Protein AF-A0A1A8DVE1-F1 (afdb_monomer_lite)

Secondary structure (DSSP, 8-state):
-HHHHHHHHHHHHHHHHHH-PPTTTHHHHHHHHHHHHHHHHHHTTT-HHHHHHHHHHHHHHHT-TT-HHHHHHHHHTSS-HHHHHH--HHHHH-GGGGHHHHTT-

Organism: Nothobranchius kadleci (NCBI:txid1051664)

Foldseek 3Di:
DVVVVVVLVVLLVLQLVLLVDDPPCNVVSSVLSNLLLVLLCVVQVVPPPSSVVLSVLLSCLSNDPLQVVVSVCSSVVVDHSNVSSVDDSVRRNDPPVSVVVVVPD

Sequence (105 aa):
SALSDSVRTKCVHLLLAALHPEPPDQIKAEQLAEDIEKHIHDLHKTSRLKYKTCVRSKVANLRNPKSPHLCQGLLSGSLLPQDFAKMSVEDMASPELRQLREEFS

Radius of gyration: 13.6 Å; chains: 1; bounding box: 44×26×33 Å

Structure (mmCIF, N/CA/C/O backbone):
data_AF-A0A1A8DVE1-F1
#
_entry.id   AF-A0A1A8DVE1-F1
#
loop_
_atom_site.group_PDB
_atom_site.id
_atom_site.type_symbol
_atom_site.label_atom_id
_atom_site.label_alt_id
_atom_site.label_comp_id
_atom_site.label_asym_id
_atom_site.label_entity_id
_atom_site.label_seq_id
_atom_site.pdbx_PDB_ins_code
_atom_site.Cartn_x
_atom_site.Cartn_y
_atom_site.Cartn_z
_atom_site.occupancy
_atom_site.B_iso_or_equiv
_atom_site.auth_seq_id
_atom_site.auth_comp_id
_atom_site.auth_asym_id
_atom_site.auth_atom_id
_atom_site.pdbx_PDB_model_num
ATOM 1 N N . SER A 1 1 ? 19.737 -9.975 -2.449 1.00 51.00 1 SER A N 1
ATOM 2 C CA . SER A 1 1 ? 20.965 -9.224 -2.104 1.00 51.00 1 SER A CA 1
ATOM 3 C C . SER A 1 1 ? 20.643 -8.244 -0.997 1.00 51.00 1 SER A C 1
ATOM 5 O O . SER A 1 1 ? 19.630 -7.579 -1.111 1.00 51.00 1 SER A O 1
ATOM 7 N N . ALA A 1 2 ? 21.490 -8.064 0.018 1.00 58.53 2 ALA A N 1
ATOM 8 C CA . ALA A 1 2 ? 21.181 -7.213 1.184 1.00 58.53 2 ALA A CA 1
ATOM 9 C C . ALA A 1 2 ? 20.697 -5.772 0.850 1.00 58.53 2 ALA A C 1
ATOM 11 O O . ALA A 1 2 ? 19.910 -5.176 1.581 1.00 58.53 2 ALA A O 1
ATOM 12 N N . LEU A 1 3 ? 21.107 -5.217 -0.299 1.00 60.12 3 LEU A N 1
ATOM 13 C CA . LEU A 1 3 ? 20.655 -3.916 -0.817 1.00 60.12 3 LEU A CA 1
ATOM 14 C C . LEU A 1 3 ? 19.205 -3.888 -1.335 1.00 60.12 3 LEU A C 1
ATOM 16 O O . LEU A 1 3 ? 18.588 -2.820 -1.335 1.00 60.12 3 LEU A O 1
ATOM 20 N N . SER A 1 4 ? 18.667 -5.009 -1.830 1.00 64.88 4 SER A N 1
ATOM 21 C CA . SER A 1 4 ? 17.245 -5.096 -2.188 1.00 64.88 4 SER A CA 1
ATOM 22 C C . SER A 1 4 ? 16.401 -5.100 -0.924 1.00 64.88 4 SER A C 1
ATOM 24 O O . SER A 1 4 ? 15.466 -4.312 -0.834 1.00 64.88 4 SER A O 1
ATOM 26 N N . ASP A 1 5 ? 16.806 -5.882 0.073 1.00 71.81 5 ASP A N 1
ATOM 27 C CA . ASP A 1 5 ? 16.052 -6.046 1.316 1.00 71.81 5 ASP A CA 1
ATOM 28 C C . ASP A 1 5 ? 16.035 -4.741 2.123 1.00 71.81 5 ASP A C 1
ATOM 30 O O . ASP A 1 5 ? 14.971 -4.294 2.532 1.00 71.81 5 ASP A O 1
ATOM 34 N N . SER A 1 6 ? 17.157 -4.009 2.183 1.00 82.12 6 SER A N 1
ATOM 35 C CA . SER A 1 6 ? 17.210 -2.679 2.818 1.00 82.12 6 SER A CA 1
ATOM 36 C C . SER A 1 6 ? 16.247 -1.654 2.197 1.00 82.12 6 SER A C 1
ATOM 38 O O . SER A 1 6 ? 15.688 -0.809 2.898 1.00 82.12 6 SER A O 1
ATOM 40 N N . VAL A 1 7 ? 16.033 -1.700 0.876 1.00 86.69 7 VAL A N 1
ATOM 41 C CA . VAL A 1 7 ? 15.069 -0.804 0.215 1.00 86.69 7 VAL A CA 1
ATOM 42 C C . VAL A 1 7 ? 13.637 -1.234 0.507 1.00 86.69 7 VAL A C 1
ATOM 44 O O . VAL A 1 7 ? 12.793 -0.368 0.719 1.00 86.69 7 VAL A O 1
ATOM 47 N N . ARG A 1 8 ? 13.370 -2.541 0.544 1.00 89.69 8 ARG A N 1
ATOM 48 C CA . ARG A 1 8 ? 12.043 -3.087 0.842 1.00 89.69 8 ARG A CA 1
ATOM 49 C C . ARG A 1 8 ? 11.616 -2.771 2.273 1.00 89.69 8 ARG A C 1
ATOM 51 O O . ARG A 1 8 ? 10.554 -2.191 2.454 1.00 89.69 8 ARG A O 1
ATOM 58 N N . THR A 1 9 ? 12.491 -2.967 3.261 1.00 91.44 9 THR A N 1
ATOM 59 C CA . THR A 1 9 ? 12.226 -2.576 4.659 1.00 91.44 9 THR A CA 1
ATOM 60 C C . THR A 1 9 ? 11.908 -1.084 4.788 1.00 91.44 9 THR A C 1
ATOM 62 O O . THR A 1 9 ? 10.952 -0.698 5.453 1.00 91.44 9 THR A O 1
ATOM 65 N N . LYS A 1 10 ? 12.652 -0.213 4.088 1.00 91.94 10 LYS A N 1
ATOM 66 C CA . LYS A 1 10 ? 12.349 1.230 4.069 1.00 91.94 10 LYS A CA 1
ATOM 67 C C . LYS A 1 10 ? 10.986 1.530 3.442 1.00 91.94 10 LYS A C 1
ATOM 69 O O . LYS A 1 10 ? 10.295 2.427 3.911 1.00 91.94 10 LYS A O 1
ATOM 74 N N . CYS A 1 11 ? 10.599 0.810 2.390 1.00 93.31 11 CYS A N 1
ATOM 75 C CA . CYS A 1 11 ? 9.281 0.952 1.773 1.00 93.31 11 CYS A CA 1
ATOM 76 C C . CYS A 1 11 ? 8.155 0.551 2.734 1.00 93.31 11 CYS A C 1
ATOM 78 O O . CYS A 1 11 ? 7.186 1.300 2.835 1.00 93.31 11 CYS A O 1
ATOM 80 N N . VAL A 1 12 ? 8.316 -0.548 3.479 1.00 93.94 12 VAL A N 1
ATOM 81 C CA . VAL A 1 12 ? 7.371 -0.963 4.531 1.00 93.94 12 VAL A CA 1
ATOM 82 C C . VAL A 1 12 ? 7.221 0.136 5.581 1.00 93.94 12 VAL A C 1
ATOM 84 O O . VAL A 1 12 ? 6.106 0.574 5.843 1.00 93.94 12 VAL A O 1
ATOM 87 N N . HIS A 1 13 ? 8.324 0.672 6.113 1.00 92.56 13 HIS A N 1
ATOM 88 C CA . HIS A 1 13 ? 8.257 1.749 7.111 1.00 92.56 13 HIS A CA 1
ATOM 89 C C . HIS A 1 13 ? 7.545 3.007 6.589 1.00 92.56 13 HIS A C 1
ATOM 91 O O . HIS A 1 13 ? 6.809 3.652 7.330 1.00 92.56 13 HIS A O 1
ATOM 97 N N . LEU A 1 14 ? 7.738 3.363 5.313 1.00 93.81 14 LEU A N 1
ATOM 98 C CA . LEU A 1 14 ? 7.041 4.499 4.702 1.00 93.81 14 LEU A CA 1
ATOM 99 C C . LEU A 1 14 ? 5.534 4.251 4.557 1.00 93.81 14 LEU A C 1
ATOM 101 O O . LEU A 1 14 ? 4.756 5.184 4.742 1.00 93.81 14 LEU A O 1
ATOM 105 N N . LEU A 1 15 ? 5.132 3.023 4.220 1.00 93.88 15 LEU A N 1
ATOM 106 C CA . LEU A 1 15 ? 3.725 2.623 4.144 1.00 93.88 15 LEU A CA 1
ATOM 107 C C . LEU A 1 15 ? 3.082 2.619 5.535 1.00 93.88 15 LEU A C 1
ATOM 109 O O . LEU A 1 15 ? 2.024 3.213 5.711 1.00 93.88 15 LEU A O 1
ATOM 113 N N . LEU A 1 16 ? 3.758 2.048 6.532 1.00 93.25 16 LEU A N 1
ATOM 114 C CA . LEU A 1 16 ? 3.304 2.038 7.921 1.00 93.25 16 LEU A CA 1
ATOM 115 C C . LEU A 1 16 ? 3.113 3.457 8.468 1.00 93.25 16 LEU A C 1
ATOM 117 O O . LEU A 1 16 ? 2.061 3.783 9.011 1.00 93.25 16 LEU A O 1
ATOM 121 N N . ALA A 1 17 ? 4.099 4.334 8.262 1.00 91.88 17 ALA A N 1
ATOM 122 C CA . ALA A 1 17 ? 4.011 5.729 8.687 1.00 91.88 17 ALA A CA 1
ATOM 123 C C . ALA A 1 17 ? 2.862 6.488 7.998 1.00 91.88 17 ALA A C 1
ATOM 125 O O . ALA A 1 17 ? 2.336 7.450 8.555 1.00 91.88 17 ALA A O 1
ATOM 126 N N . ALA A 1 18 ? 2.477 6.071 6.789 1.00 91.38 18 ALA A N 1
ATOM 127 C CA . ALA A 1 18 ? 1.362 6.652 6.053 1.00 91.38 18 ALA A CA 1
ATOM 128 C C . ALA A 1 18 ? -0.008 6.163 6.538 1.00 91.38 18 ALA A C 1
ATOM 130 O O . ALA A 1 18 ? -0.970 6.916 6.439 1.00 91.38 18 ALA A O 1
ATOM 131 N N . LEU A 1 19 ? -0.091 4.941 7.075 1.00 87.94 19 LEU A N 1
ATOM 132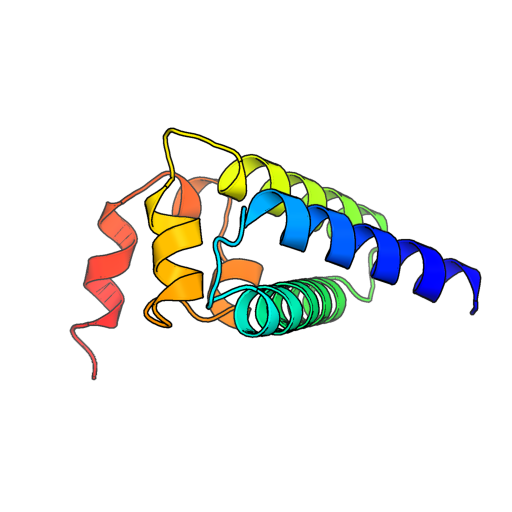 C CA . LEU A 1 19 ? -1.317 4.395 7.665 1.00 87.94 19 LEU A CA 1
ATOM 133 C C . LEU A 1 19 ? -1.700 5.082 8.983 1.00 87.94 19 LEU A C 1
ATOM 135 O O . LEU A 1 19 ? -2.850 4.972 9.389 1.00 87.94 19 LEU A O 1
ATOM 139 N N . HIS A 1 20 ? -0.755 5.788 9.618 1.00 84.25 20 HIS A N 1
ATOM 140 C CA . HIS A 1 20 ? -0.933 6.505 10.885 1.00 84.25 20 HIS A CA 1
ATOM 141 C C . HIS A 1 20 ? -1.688 5.676 11.944 1.00 84.25 20 HIS A C 1
ATOM 143 O O . HIS A 1 20 ? -2.752 6.087 12.403 1.00 84.25 20 HIS A O 1
ATOM 149 N N . PRO A 1 21 ? -1.179 4.482 12.303 1.00 79.75 21 PRO A N 1
ATOM 150 C CA . PRO A 1 21 ? -1.895 3.603 13.211 1.00 79.75 21 PRO A CA 1
ATOM 151 C C . PRO A 1 21 ? -2.007 4.202 14.609 1.00 79.75 21 PRO A C 1
ATOM 153 O O . PRO A 1 21 ? -0.994 4.506 15.247 1.00 79.75 21 PRO A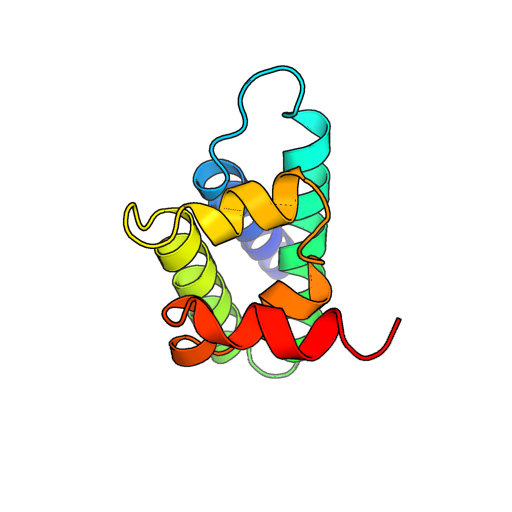 O 1
ATOM 156 N N . GLU A 1 22 ? -3.236 4.295 15.102 1.00 79.00 22 GLU A N 1
ATOM 157 C CA . GLU A 1 22 ? -3.514 4.566 16.506 1.00 79.00 22 GLU A CA 1
ATOM 158 C C . GLU A 1 22 ? -3.604 3.243 17.287 1.00 79.00 22 GLU A C 1
ATOM 160 O O . GLU A 1 22 ? -4.032 2.224 16.737 1.00 79.00 22 GLU A O 1
ATOM 165 N N . PRO A 1 23 ? -3.191 3.201 18.566 1.00 79.25 23 PRO A N 1
ATOM 166 C CA . PRO A 1 23 ? -3.426 2.033 19.411 1.00 79.25 23 PRO A CA 1
ATOM 167 C C . PRO A 1 23 ? -4.934 1.729 19.488 1.00 79.25 23 PRO A C 1
ATOM 169 O O . PRO A 1 23 ? -5.705 2.658 19.732 1.00 79.25 23 PRO A O 1
ATOM 172 N N . PRO A 1 24 ? -5.382 0.465 19.327 1.00 82.06 24 PRO A N 1
ATOM 173 C CA . PRO A 1 24 ? -4.625 -0.797 19.341 1.00 82.06 24 PRO A CA 1
ATOM 174 C C . PRO A 1 24 ? -4.194 -1.346 17.962 1.00 82.06 24 PRO A C 1
ATOM 176 O O . PRO A 1 24 ? -3.623 -2.434 17.894 1.00 82.06 24 PRO A O 1
ATOM 179 N N . ASP A 1 25 ? -4.422 -0.626 16.863 1.00 84.00 25 ASP A N 1
ATOM 180 C CA . ASP A 1 25 ? -4.272 -1.142 15.489 1.00 84.00 25 ASP A CA 1
ATOM 181 C C . ASP A 1 25 ? -2.820 -1.221 14.985 1.00 84.00 25 ASP A C 1
ATOM 183 O O . ASP A 1 25 ? -2.565 -1.527 13.820 1.00 84.00 25 ASP A O 1
ATOM 187 N N . GLN A 1 26 ? -1.840 -0.973 15.852 1.00 85.62 26 GLN A N 1
ATOM 188 C CA . GLN A 1 26 ? -0.427 -0.848 15.489 1.00 85.62 26 GLN A CA 1
ATOM 189 C C . GLN A 1 26 ? 0.146 -2.132 14.871 1.00 85.62 26 GLN A C 1
ATOM 191 O O . GLN A 1 26 ? 0.700 -2.088 13.775 1.00 85.62 26 GLN A O 1
ATOM 196 N N . ILE A 1 27 ? -0.100 -3.285 15.503 1.00 87.31 27 ILE A N 1
ATOM 197 C CA . ILE A 1 27 ? 0.329 -4.602 14.992 1.00 87.31 27 ILE A CA 1
ATOM 198 C C . ILE A 1 27 ? -0.349 -4.910 13.650 1.00 87.31 27 ILE A C 1
ATOM 200 O O . ILE A 1 27 ? 0.271 -5.429 12.723 1.00 87.31 27 ILE A O 1
ATOM 204 N N . LYS A 1 28 ? -1.634 -4.563 13.523 1.00 88.88 28 LYS A N 1
ATOM 205 C CA . LYS A 1 28 ? -2.399 -4.785 12.293 1.00 88.88 28 LYS A CA 1
ATOM 206 C C . LYS A 1 28 ? -1.853 -3.931 11.150 1.00 88.88 28 LYS A C 1
ATOM 208 O O . LYS A 1 28 ? -1.702 -4.418 10.035 1.00 88.88 28 LYS A O 1
ATOM 213 N N . ALA A 1 29 ? -1.527 -2.672 11.420 1.00 90.62 29 ALA A N 1
ATOM 214 C CA . ALA A 1 29 ? -0.962 -1.770 10.428 1.00 90.62 29 ALA A CA 1
ATOM 215 C C . ALA A 1 29 ? 0.445 -2.185 9.982 1.00 90.62 29 ALA A C 1
ATOM 217 O O . ALA A 1 29 ? 0.763 -2.038 8.802 1.00 90.62 29 ALA A O 1
ATOM 218 N N . GLU A 1 30 ? 1.265 -2.729 10.886 1.00 91.00 30 GLU A N 1
ATOM 219 C CA . GLU A 1 30 ? 2.568 -3.314 10.547 1.00 91.00 30 GLU A CA 1
ATOM 220 C C . GLU A 1 30 ? 2.411 -4.451 9.531 1.00 91.00 30 GLU A C 1
ATOM 222 O O . GLU A 1 30 ? 3.006 -4.397 8.453 1.00 91.00 30 GLU A O 1
ATOM 227 N N . GLN A 1 31 ? 1.522 -5.409 9.814 1.00 92.50 31 GLN A N 1
ATOM 228 C CA . GLN A 1 31 ? 1.215 -6.514 8.899 1.00 92.50 31 GLN A CA 1
ATOM 229 C C . GLN A 1 31 ? 0.667 -6.014 7.556 1.00 92.50 31 GLN A C 1
ATOM 231 O O . GLN A 1 31 ? 1.119 -6.446 6.496 1.00 92.50 31 GLN A O 1
ATOM 236 N N . LEU A 1 32 ? -0.257 -5.047 7.578 1.00 93.31 32 LEU A N 1
ATOM 237 C CA . LEU A 1 32 ? -0.805 -4.448 6.359 1.00 93.31 32 LEU A CA 1
ATOM 238 C C . LEU A 1 32 ? 0.284 -3.778 5.513 1.00 93.31 32 LEU A C 1
ATOM 240 O O . LEU A 1 32 ? 0.287 -3.926 4.293 1.00 93.31 32 LEU A O 1
ATOM 244 N N . ALA A 1 33 ? 1.213 -3.044 6.127 1.00 93.75 33 ALA A N 1
ATOM 245 C CA . ALA A 1 33 ? 2.293 -2.377 5.406 1.00 93.75 33 ALA A CA 1
ATOM 246 C C . ALA A 1 33 ? 3.244 -3.381 4.734 1.00 93.75 33 ALA A C 1
ATOM 248 O O . ALA A 1 33 ? 3.647 -3.164 3.585 1.00 93.75 33 ALA A O 1
ATOM 249 N N . GLU A 1 34 ? 3.571 -4.478 5.421 1.00 93.69 34 GLU A N 1
ATOM 250 C CA . GLU A 1 34 ? 4.357 -5.582 4.863 1.00 93.69 34 GLU A CA 1
ATOM 251 C C . GLU A 1 34 ? 3.636 -6.255 3.693 1.00 93.69 34 GLU A C 1
ATOM 253 O O . GLU A 1 34 ? 4.221 -6.432 2.620 1.00 93.69 34 GLU A O 1
ATOM 258 N N . ASP A 1 35 ? 2.349 -6.562 3.857 1.00 94.00 35 ASP A N 1
ATOM 259 C CA . ASP A 1 35 ? 1.549 -7.194 2.815 1.00 94.00 35 ASP A CA 1
ATOM 260 C C . ASP A 1 35 ? 1.410 -6.295 1.585 1.00 94.00 35 ASP A C 1
ATOM 262 O O . ASP A 1 35 ? 1.592 -6.760 0.457 1.00 94.00 35 ASP A O 1
ATOM 266 N N . ILE A 1 36 ? 1.134 -4.999 1.761 1.00 93.75 36 ILE A N 1
ATOM 267 C CA . ILE A 1 36 ? 1.059 -4.043 0.648 1.00 93.75 36 ILE A CA 1
ATOM 268 C C . ILE A 1 36 ? 2.394 -4.005 -0.104 1.00 93.75 36 ILE A C 1
ATOM 270 O O . ILE A 1 36 ? 2.407 -4.102 -1.334 1.00 93.75 36 ILE A O 1
ATOM 274 N N . GLU A 1 37 ? 3.522 -3.886 0.606 1.00 94.62 37 GLU A N 1
ATOM 275 C CA . GLU A 1 37 ? 4.845 -3.871 -0.025 1.00 94.62 37 GLU A CA 1
ATOM 276 C C . GLU A 1 37 ? 5.096 -5.145 -0.826 1.00 94.62 37 GLU A C 1
ATOM 278 O O . GLU A 1 37 ? 5.512 -5.062 -1.984 1.00 94.62 37 GLU A O 1
ATOM 283 N N . LYS A 1 38 ? 4.791 -6.307 -0.244 1.00 93.19 38 LYS A N 1
ATOM 284 C CA . LYS A 1 38 ? 4.998 -7.608 -0.877 1.00 93.19 38 LYS A CA 1
ATOM 285 C C . LYS A 1 38 ? 4.204 -7.731 -2.173 1.00 93.19 38 LYS A C 1
ATOM 287 O O . LYS A 1 38 ? 4.768 -8.129 -3.192 1.00 93.19 38 LYS A O 1
ATOM 292 N N . HIS A 1 39 ? 2.938 -7.318 -2.179 1.00 93.69 39 HIS A N 1
ATOM 293 C CA . HIS A 1 39 ? 2.112 -7.342 -3.386 1.00 93.69 39 HIS A CA 1
ATOM 294 C C . HIS A 1 39 ? 2.620 -6.370 -4.461 1.00 93.69 39 HIS A C 1
ATOM 296 O O . HIS A 1 39 ? 2.662 -6.726 -5.639 1.00 93.69 39 HIS A O 1
ATOM 302 N N . ILE A 1 40 ? 3.061 -5.163 -4.089 1.00 91.44 40 ILE A N 1
ATOM 303 C CA . ILE A 1 40 ? 3.656 -4.208 -5.043 1.00 91.44 40 ILE A CA 1
ATOM 304 C C . ILE A 1 40 ? 4.972 -4.752 -5.604 1.00 91.44 40 ILE A C 1
ATOM 306 O O . ILE A 1 40 ? 5.247 -4.616 -6.800 1.00 91.44 40 ILE A O 1
ATOM 310 N N . HIS A 1 41 ? 5.794 -5.366 -4.751 1.00 90.75 41 HIS A N 1
ATOM 311 C CA . HIS A 1 41 ? 7.024 -6.018 -5.164 1.00 90.75 41 HIS A CA 1
ATOM 312 C C . HIS A 1 41 ? 6.726 -7.120 -6.173 1.00 90.75 41 HIS A C 1
ATOM 314 O O . HIS A 1 41 ? 7.308 -7.097 -7.251 1.00 90.75 41 HIS A O 1
ATOM 320 N N . ASP A 1 42 ? 5.776 -8.006 -5.873 1.00 90.44 42 ASP A N 1
ATOM 321 C CA . ASP A 1 42 ? 5.345 -9.098 -6.744 1.00 90.44 42 ASP A CA 1
ATOM 322 C C . ASP A 1 42 ? 4.845 -8.603 -8.113 1.00 90.44 42 ASP A C 1
ATOM 324 O O . ASP A 1 42 ? 5.247 -9.155 -9.139 1.00 90.44 42 ASP A O 1
ATOM 328 N N . LEU A 1 43 ? 4.067 -7.514 -8.154 1.00 89.06 43 LEU A N 1
ATOM 329 C CA . LEU A 1 43 ? 3.585 -6.884 -9.395 1.00 89.06 43 LEU A CA 1
ATOM 330 C C . LEU A 1 43 ? 4.699 -6.249 -10.241 1.00 89.06 43 LEU A C 1
ATOM 332 O O . LEU A 1 43 ? 4.567 -6.108 -11.460 1.00 89.06 43 LEU A O 1
ATOM 336 N N . HIS A 1 44 ?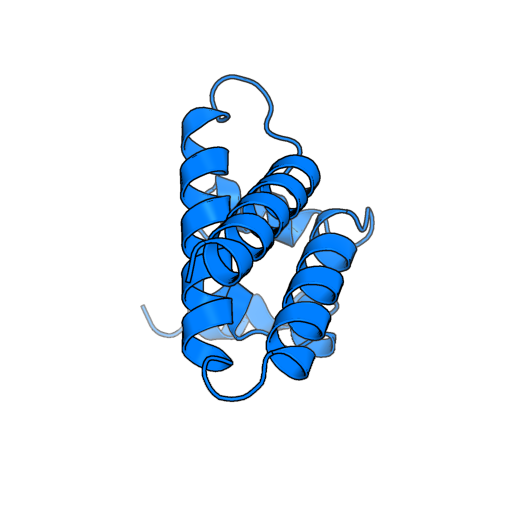 5.793 -5.819 -9.612 1.00 88.62 44 HIS A N 1
ATOM 337 C CA . HIS A 1 44 ? 6.861 -5.059 -10.262 1.00 88.62 44 HIS A CA 1
ATOM 338 C C . HIS A 1 44 ? 8.250 -5.689 -10.090 1.00 88.62 44 HIS A C 1
ATOM 340 O O . HIS A 1 44 ? 9.258 -4.989 -10.217 1.00 88.62 44 HIS A O 1
ATOM 346 N N . LYS A 1 45 ? 8.327 -7.014 -9.879 1.00 84.25 45 LYS A N 1
ATOM 347 C CA . LYS A 1 45 ? 9.590 -7.762 -9.692 1.00 84.25 45 LYS A CA 1
ATOM 348 C C . LYS A 1 45 ? 10.613 -7.493 -10.790 1.00 84.25 45 LYS A C 1
ATOM 350 O O . LYS A 1 45 ? 11.808 -7.416 -10.526 1.00 84.25 45 LYS A O 1
ATOM 355 N N . THR A 1 46 ? 10.135 -7.321 -12.019 1.00 85.69 46 THR A N 1
ATOM 356 C CA . THR A 1 46 ? 10.961 -7.110 -13.212 1.00 85.69 46 THR A CA 1
ATOM 357 C C . THR A 1 46 ? 11.406 -5.658 -13.397 1.00 85.69 46 THR A C 1
ATOM 359 O O . THR A 1 46 ? 12.281 -5.389 -14.215 1.00 85.69 46 THR A O 1
ATOM 362 N N . SER A 1 47 ? 10.845 -4.698 -12.647 1.00 89.25 47 SER A N 1
ATOM 363 C CA . SER A 1 47 ? 11.165 -3.275 -12.789 1.00 89.25 47 SER A CA 1
ATOM 364 C C . SER A 1 47 ? 11.226 -2.547 -11.449 1.00 89.25 47 SER A C 1
ATOM 366 O O . SER A 1 47 ? 10.229 -2.069 -10.903 1.00 89.25 47 SER A O 1
ATOM 368 N N . ARG A 1 48 ? 12.456 -2.342 -10.969 1.00 85.88 48 ARG A N 1
ATOM 369 C CA . ARG A 1 48 ? 12.735 -1.588 -9.737 1.00 85.88 48 ARG A CA 1
ATOM 370 C C . ARG A 1 48 ? 12.232 -0.141 -9.788 1.00 85.88 48 ARG A C 1
ATOM 372 O O . ARG A 1 48 ? 11.894 0.420 -8.746 1.00 85.88 48 ARG A O 1
ATOM 379 N N . LEU A 1 49 ? 12.198 0.468 -10.975 1.00 88.75 49 LEU A N 1
ATOM 380 C CA . LEU A 1 49 ? 11.683 1.824 -11.160 1.00 88.75 49 LEU A CA 1
ATOM 381 C C . LEU A 1 49 ? 10.165 1.861 -10.946 1.00 88.75 49 LEU A C 1
ATOM 383 O O . LEU A 1 49 ? 9.701 2.642 -10.121 1.00 88.75 49 LEU A O 1
ATOM 387 N N . LYS A 1 50 ? 9.414 0.965 -11.606 1.00 88.69 50 LYS A N 1
ATOM 388 C CA . LYS A 1 50 ? 7.955 0.854 -11.430 1.00 88.69 50 LYS A CA 1
ATOM 389 C C . LYS A 1 50 ? 7.588 0.532 -9.983 1.00 88.69 50 LYS A C 1
ATOM 391 O O . LYS A 1 50 ? 6.711 1.184 -9.431 1.00 88.69 50 LYS A O 1
ATOM 396 N N . TYR A 1 51 ? 8.332 -0.375 -9.346 1.00 91.12 51 TYR A N 1
ATOM 397 C CA . TYR A 1 51 ? 8.193 -0.679 -7.921 1.00 91.12 51 TYR A CA 1
ATOM 398 C C . TYR A 1 51 ? 8.291 0.586 -7.049 1.00 91.12 51 TYR A C 1
ATOM 400 O O . TYR A 1 51 ? 7.360 0.908 -6.313 1.00 91.12 51 TYR A O 1
ATOM 408 N N . LYS A 1 52 ? 9.384 1.355 -7.169 1.00 89.69 52 LYS A N 1
ATOM 409 C CA . LYS A 1 52 ? 9.587 2.572 -6.364 1.00 89.69 52 LYS A CA 1
ATOM 410 C C . LYS A 1 52 ? 8.525 3.638 -6.638 1.00 89.69 52 LYS A C 1
ATOM 412 O O . LYS A 1 52 ? 8.071 4.287 -5.698 1.00 89.69 52 LYS A O 1
ATOM 417 N N . THR A 1 53 ? 8.146 3.832 -7.900 1.00 90.31 53 THR A N 1
ATOM 418 C CA . THR A 1 53 ? 7.104 4.795 -8.282 1.00 90.31 53 THR A CA 1
ATOM 419 C C . THR A 1 53 ? 5.751 4.402 -7.693 1.00 90.31 53 THR A C 1
ATOM 421 O O . THR A 1 53 ? 5.082 5.250 -7.105 1.00 90.31 53 THR A O 1
ATOM 424 N N . CYS A 1 54 ? 5.388 3.118 -7.767 1.00 90.69 54 CYS A N 1
ATOM 425 C CA . CYS A 1 54 ? 4.150 2.593 -7.200 1.00 90.69 54 CYS A CA 1
ATOM 426 C C . CYS A 1 54 ? 4.105 2.796 -5.679 1.00 90.69 54 CYS A C 1
ATOM 428 O O . CYS A 1 54 ? 3.178 3.437 -5.190 1.00 90.69 54 CYS A O 1
ATOM 430 N N . VAL A 1 55 ? 5.146 2.385 -4.938 1.00 92.12 55 VAL A N 1
ATOM 431 C CA . VAL A 1 55 ? 5.212 2.587 -3.476 1.00 92.12 55 VAL A CA 1
ATOM 432 C C . VAL A 1 55 ? 5.048 4.062 -3.105 1.00 92.12 55 VAL A C 1
ATOM 434 O O . VAL A 1 55 ? 4.248 4.393 -2.234 1.00 92.12 55 VAL A O 1
ATOM 437 N N . ARG A 1 56 ? 5.764 4.973 -3.780 1.00 90.81 56 ARG A N 1
ATOM 438 C CA . ARG A 1 56 ? 5.653 6.418 -3.513 1.00 90.81 56 ARG A CA 1
ATOM 439 C C . ARG A 1 56 ? 4.239 6.941 -3.749 1.00 90.81 56 ARG A C 1
ATOM 441 O O . ARG A 1 56 ? 3.769 7.761 -2.969 1.00 90.81 56 ARG A O 1
ATOM 448 N N . SER A 1 57 ? 3.577 6.466 -4.802 1.00 90.12 57 SER A N 1
ATOM 449 C CA . SER A 1 57 ? 2.192 6.826 -5.098 1.00 90.12 57 SER A CA 1
ATOM 450 C C . SER A 1 57 ? 1.230 6.305 -4.026 1.00 90.12 57 SER A C 1
ATOM 452 O O . SER A 1 57 ? 0.414 7.079 -3.530 1.00 90.12 57 SER A O 1
ATOM 454 N N . LYS A 1 58 ? 1.364 5.044 -3.586 1.00 91.31 58 LYS A N 1
ATOM 455 C CA . LYS A 1 58 ? 0.542 4.492 -2.495 1.00 91.31 58 LYS A CA 1
ATOM 456 C C . LYS A 1 58 ? 0.716 5.285 -1.202 1.00 91.31 58 LYS A C 1
ATOM 458 O O . LYS A 1 58 ? -0.269 5.697 -0.607 1.00 91.31 58 LYS A O 1
ATOM 463 N N . VAL A 1 59 ? 1.960 5.570 -0.814 1.00 92.62 59 VAL A N 1
ATOM 464 C CA . VAL A 1 59 ? 2.276 6.389 0.368 1.00 92.62 59 VAL A CA 1
ATOM 465 C C . VAL A 1 59 ? 1.646 7.779 0.262 1.00 92.62 59 VAL A C 1
ATOM 467 O O . VAL A 1 59 ? 1.061 8.256 1.227 1.00 92.62 59 VAL A O 1
ATOM 470 N N . ALA A 1 60 ? 1.736 8.434 -0.899 1.00 89.50 60 ALA A N 1
ATOM 471 C CA . ALA A 1 60 ? 1.133 9.750 -1.099 1.00 89.50 60 ALA A CA 1
ATOM 472 C C . ALA A 1 60 ? -0.399 9.715 -0.982 1.00 89.50 60 ALA A C 1
ATOM 474 O O . ALA A 1 60 ? -0.967 10.613 -0.369 1.00 89.50 60 ALA A O 1
ATOM 475 N N . ASN A 1 61 ? -1.051 8.675 -1.514 1.00 88.50 61 ASN A N 1
ATOM 476 C CA . ASN A 1 61 ? -2.501 8.498 -1.410 1.00 88.50 61 ASN A CA 1
ATOM 477 C C . ASN A 1 61 ? -2.954 8.190 0.023 1.00 88.50 61 ASN A C 1
ATOM 479 O O . ASN A 1 61 ? -3.929 8.773 0.477 1.00 88.50 61 ASN A O 1
ATOM 483 N N . LEU A 1 62 ? -2.223 7.351 0.765 1.00 88.94 62 LEU A N 1
ATOM 484 C CA . LEU A 1 62 ? -2.517 7.071 2.178 1.00 88.94 62 LEU A CA 1
ATOM 485 C C . LEU A 1 62 ? -2.351 8.319 3.062 1.00 88.94 62 LEU A C 1
ATOM 487 O O . LEU A 1 62 ? -3.130 8.544 3.979 1.00 88.94 62 LEU A O 1
ATOM 491 N N . ARG A 1 63 ? -1.371 9.180 2.754 1.00 88.25 63 ARG A N 1
ATOM 492 C CA . ARG A 1 63 ? -1.169 10.459 3.462 1.00 88.25 63 ARG A CA 1
ATOM 493 C C . ARG A 1 63 ? -2.102 11.571 2.985 1.00 88.25 63 ARG A C 1
ATOM 495 O O . ARG A 1 63 ? -2.054 12.666 3.541 1.00 88.25 63 ARG A O 1
ATOM 502 N N . ASN A 1 64 ? -2.888 11.342 1.934 1.00 85.06 64 ASN A N 1
ATOM 503 C CA . ASN A 1 64 ? -3.743 12.370 1.367 1.00 85.06 64 ASN A CA 1
ATOM 504 C C . ASN A 1 64 ? -4.983 12.554 2.256 1.00 85.06 64 ASN A C 1
ATOM 506 O O . ASN A 1 64 ? -5.810 11.644 2.328 1.00 85.06 64 ASN A O 1
ATOM 510 N N . PRO A 1 65 ? -5.191 13.736 2.868 1.00 79.94 65 PRO A N 1
ATOM 511 C CA . PRO A 1 65 ? -6.374 13.990 3.691 1.00 79.94 65 PRO A CA 1
ATOM 512 C C . PRO A 1 65 ? -7.683 13.962 2.890 1.00 79.94 65 PRO A C 1
ATOM 514 O O . PRO A 1 65 ? -8.754 13.899 3.482 1.00 79.94 65 PRO A O 1
ATOM 517 N N . LYS A 1 66 ? -7.618 14.001 1.550 1.00 78.38 66 LYS A N 1
ATOM 518 C CA . LYS A 1 66 ? -8.783 13.830 0.668 1.00 78.38 66 LYS A CA 1
ATOM 519 C C . LYS A 1 66 ? -9.161 12.364 0.430 1.00 78.38 66 LYS A C 1
ATOM 521 O O . LYS A 1 66 ? -10.215 12.115 -0.142 1.00 78.38 66 LYS A O 1
ATOM 526 N N . SER A 1 67 ? -8.327 11.415 0.857 1.00 80.94 67 SER A N 1
ATOM 527 C CA . SER A 1 67 ? -8.554 9.978 0.675 1.00 80.94 67 SER A CA 1
ATOM 528 C C . SER A 1 67 ? -8.468 9.182 1.992 1.00 80.94 67 SER A C 1
ATOM 530 O O . SER A 1 67 ? -7.826 8.127 2.024 1.00 80.94 67 SER A O 1
ATOM 532 N N . PRO A 1 68 ? -9.109 9.632 3.095 1.00 82.44 68 PRO A N 1
ATOM 533 C CA . PRO A 1 68 ? -9.024 8.947 4.390 1.00 82.44 68 PRO A CA 1
ATOM 534 C C . PRO A 1 68 ? -9.650 7.543 4.345 1.00 82.44 68 PRO A C 1
ATOM 536 O O . PRO A 1 68 ? -9.269 6.655 5.111 1.00 82.44 68 PRO A O 1
ATOM 539 N N . HIS A 1 69 ? -10.569 7.318 3.400 1.00 82.94 69 HIS A N 1
ATOM 540 C CA . HIS A 1 69 ? -11.250 6.047 3.178 1.00 82.94 69 HIS A CA 1
ATOM 541 C C . HIS A 1 69 ?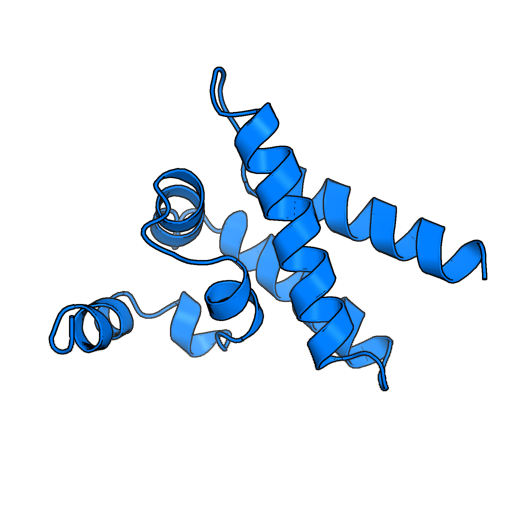 -10.295 4.907 2.819 1.00 82.94 69 HIS A C 1
ATOM 543 O O . HIS A 1 69 ? -10.630 3.749 3.071 1.00 82.94 69 HIS A O 1
ATOM 549 N N . LEU A 1 70 ? -9.123 5.197 2.244 1.00 86.56 70 LEU A N 1
ATOM 550 C CA . LEU A 1 70 ? -8.120 4.183 1.904 1.00 86.56 70 LEU A CA 1
ATOM 551 C C . LEU A 1 70 ? -7.507 3.581 3.171 1.00 86.56 70 LEU A C 1
ATOM 553 O O . LEU A 1 70 ? -7.550 2.364 3.348 1.00 86.56 70 LEU A O 1
ATOM 557 N N . CYS A 1 71 ? -7.014 4.432 4.077 1.00 87.25 71 CYS A N 1
ATOM 558 C CA . CYS A 1 71 ? -6.462 4.003 5.363 1.00 87.25 71 CYS A CA 1
ATOM 559 C C . CYS A 1 71 ? -7.526 3.299 6.209 1.00 87.25 71 CYS A C 1
ATOM 561 O O . CYS A 1 71 ? -7.305 2.177 6.661 1.00 87.25 71 CYS A O 1
ATOM 563 N N . GLN A 1 72 ? -8.713 3.898 6.346 1.00 86.25 72 GLN A N 1
ATOM 564 C CA . GLN A 1 72 ? -9.822 3.279 7.080 1.00 86.25 72 GLN A CA 1
ATOM 565 C C . GLN A 1 72 ? -10.261 1.949 6.459 1.00 86.25 72 GLN A C 1
ATOM 567 O O . GLN A 1 72 ? -10.603 1.012 7.175 1.00 86.25 72 GLN A O 1
ATOM 572 N N . GLY A 1 73 ? -10.231 1.834 5.129 1.00 86.94 73 GLY A N 1
ATOM 573 C CA . GLY A 1 73 ? -10.574 0.602 4.426 1.00 86.94 73 GLY A CA 1
ATOM 574 C C . GLY A 1 73 ? -9.612 -0.540 4.727 1.00 86.94 73 GLY A C 1
ATOM 575 O O . GLY A 1 73 ? -10.037 -1.652 5.026 1.00 86.94 73 GLY A O 1
ATOM 576 N N . LEU A 1 74 ? -8.312 -0.245 4.692 1.00 88.62 74 LEU A N 1
ATOM 577 C CA . LEU A 1 74 ? -7.262 -1.213 5.008 1.00 88.62 74 LEU A CA 1
ATOM 578 C C . LEU A 1 74 ? -7.328 -1.639 6.480 1.00 88.62 74 LEU A C 1
ATOM 580 O O . LEU A 1 74 ? -7.292 -2.830 6.779 1.00 88.62 74 LEU A O 1
ATOM 584 N N . LEU A 1 75 ? -7.492 -0.682 7.399 1.00 86.44 75 LEU A N 1
ATOM 585 C CA . LEU A 1 75 ? -7.570 -0.957 8.837 1.00 86.44 75 LEU A CA 1
ATOM 586 C C . LEU A 1 75 ? -8.856 -1.696 9.230 1.00 86.44 75 LEU A C 1
ATOM 588 O O . LEU A 1 75 ? -8.808 -2.587 10.073 1.00 86.44 75 LEU A O 1
ATOM 592 N N . SER A 1 76 ? -9.994 -1.399 8.599 1.00 86.38 76 SER A N 1
ATOM 593 C CA . SER A 1 76 ? -11.249 -2.142 8.812 1.00 86.38 76 SER A CA 1
ATOM 594 C C . SER A 1 76 ? -11.259 -3.517 8.138 1.00 86.38 76 SER A C 1
ATOM 596 O O . SER A 1 76 ? -12.030 -4.382 8.540 1.00 86.38 76 SER A O 1
ATOM 598 N N . GLY A 1 77 ? -10.390 -3.745 7.148 1.00 84.50 77 GLY A N 1
ATOM 599 C CA . GLY A 1 77 ? -10.367 -4.960 6.329 1.00 84.50 77 GLY A CA 1
ATOM 600 C C . GLY A 1 77 ? -11.351 -4.947 5.153 1.00 84.50 77 GLY A C 1
ATOM 601 O O . GLY A 1 77 ? -11.398 -5.915 4.403 1.00 84.50 77 GLY A O 1
ATOM 602 N N . SER A 1 78 ? -12.099 -3.856 4.951 1.00 85.12 78 SER A N 1
ATOM 603 C CA . SER A 1 78 ? -12.973 -3.679 3.777 1.00 85.12 78 SER A CA 1
ATOM 604 C C . SER A 1 78 ? -12.192 -3.475 2.473 1.00 85.12 78 SER A C 1
ATOM 606 O O . SER A 1 78 ? -12.721 -3.690 1.386 1.00 85.12 78 SER A O 1
ATOM 608 N N . LEU A 1 79 ? -10.920 -3.076 2.563 1.00 85.56 79 LEU A N 1
ATOM 609 C CA . LEU A 1 79 ? -9.995 -3.013 1.438 1.00 85.56 79 LEU A CA 1
ATOM 610 C C . LEU A 1 79 ? -8.834 -3.974 1.682 1.00 85.56 79 LEU A C 1
ATOM 612 O O . LEU A 1 79 ? -8.107 -3.844 2.664 1.00 85.56 79 LEU A O 1
ATOM 616 N N . LEU A 1 80 ? -8.632 -4.915 0.763 1.00 88.38 80 LEU A N 1
ATOM 617 C CA . LEU A 1 80 ? -7.530 -5.865 0.851 1.00 88.38 80 LEU A CA 1
ATOM 618 C C . LEU A 1 80 ? -6.202 -5.215 0.412 1.00 88.38 80 LEU A C 1
ATOM 620 O O . LEU A 1 80 ? -6.175 -4.507 -0.602 1.00 88.38 80 LEU A O 1
ATOM 624 N N . PRO A 1 81 ? -5.070 -5.510 1.087 1.00 88.88 81 PRO A N 1
ATOM 625 C CA . PRO A 1 81 ? -3.728 -5.069 0.684 1.00 88.88 81 PRO A CA 1
ATOM 626 C C . PRO A 1 81 ? -3.394 -5.347 -0.783 1.00 88.88 81 PRO A C 1
ATOM 628 O O . PRO A 1 81 ? -2.792 -4.516 -1.465 1.00 88.88 81 PRO A O 1
ATOM 631 N N . GLN A 1 82 ? -3.814 -6.513 -1.280 1.00 88.31 82 GLN A N 1
ATOM 632 C CA . GLN A 1 82 ? -3.594 -6.934 -2.658 1.00 88.31 82 GLN A CA 1
ATOM 633 C C . GLN A 1 82 ? -4.344 -6.052 -3.661 1.00 88.31 82 GLN A C 1
ATOM 635 O O . GLN A 1 82 ? -3.781 -5.679 -4.692 1.00 88.31 82 GLN A O 1
ATOM 640 N N . ASP A 1 83 ? -5.608 -5.734 -3.377 1.00 87.00 83 ASP A N 1
ATOM 641 C CA . ASP A 1 83 ? -6.417 -4.875 -4.239 1.00 87.00 83 ASP A CA 1
ATOM 642 C C . ASP A 1 83 ? -5.864 -3.454 -4.222 1.00 87.00 83 ASP A C 1
ATOM 644 O O . ASP A 1 83 ? -5.605 -2.882 -5.280 1.00 87.00 83 ASP A O 1
ATOM 648 N N . PHE A 1 84 ? -5.547 -2.932 -3.035 1.00 88.38 84 PHE A N 1
ATOM 649 C CA . PHE A 1 84 ? -4.909 -1.628 -2.901 1.00 88.38 84 PHE A CA 1
ATOM 650 C C . PHE A 1 84 ? -3.583 -1.544 -3.666 1.00 88.38 84 PHE A C 1
ATOM 652 O O . PHE A 1 84 ? -3.322 -0.542 -4.333 1.00 88.38 84 PHE A O 1
ATOM 659 N N . ALA A 1 85 ? -2.754 -2.593 -3.639 1.00 89.00 85 ALA A N 1
ATOM 660 C CA . ALA A 1 85 ? -1.513 -2.651 -4.410 1.00 89.00 85 ALA A CA 1
ATOM 661 C C . ALA A 1 85 ? -1.757 -2.551 -5.929 1.00 89.00 85 ALA A C 1
ATOM 663 O O . ALA A 1 85 ? -0.978 -1.893 -6.623 1.00 89.00 85 ALA A O 1
ATOM 664 N N . LYS A 1 86 ? -2.861 -3.117 -6.433 1.00 84.25 86 LYS A N 1
ATOM 665 C CA . LYS A 1 86 ? -3.237 -3.112 -7.858 1.00 84.25 86 LYS A CA 1
ATOM 666 C C . LYS A 1 86 ? -3.969 -1.847 -8.321 1.00 84.25 86 LYS A C 1
ATOM 668 O O . LYS A 1 86 ? -3.847 -1.520 -9.495 1.00 84.25 86 LYS A O 1
ATOM 673 N N . MET A 1 87 ? -4.681 -1.143 -7.434 1.00 82.00 87 MET A N 1
ATOM 674 C CA . MET A 1 87 ? -5.462 0.057 -7.789 1.00 82.00 87 MET A CA 1
ATOM 675 C C . MET A 1 87 ? -4.611 1.117 -8.504 1.00 82.00 87 MET A C 1
ATOM 677 O O . MET A 1 87 ? -3.474 1.390 -8.088 1.00 82.00 87 MET A O 1
ATOM 681 N N . SER A 1 88 ? -5.162 1.736 -9.551 1.00 74.62 88 SER A N 1
ATOM 682 C CA . SER A 1 88 ? -4.540 2.893 -10.196 1.00 74.62 88 SER A CA 1
ATOM 683 C C . SER A 1 88 ? -4.637 4.140 -9.305 1.00 74.62 88 SER A C 1
ATOM 685 O O . SER A 1 88 ? -5.293 4.148 -8.260 1.00 74.62 88 SER A O 1
ATOM 687 N N . VAL A 1 89 ? -3.948 5.212 -9.700 1.00 67.38 89 VAL A N 1
ATOM 688 C CA . VAL A 1 89 ? -4.067 6.510 -9.016 1.00 67.38 89 VAL A CA 1
ATOM 689 C C . VAL A 1 89 ? -5.471 7.092 -9.199 1.00 67.38 89 VAL A C 1
ATOM 691 O O . VAL A 1 89 ? -5.997 7.695 -8.266 1.00 67.38 89 VAL A O 1
ATOM 694 N N . GLU A 1 90 ? -6.090 6.882 -10.365 1.00 65.12 90 GLU A N 1
ATOM 695 C CA . GLU A 1 90 ? -7.467 7.314 -10.625 1.00 65.12 90 GLU A CA 1
ATOM 696 C C . GLU A 1 90 ? -8.476 6.526 -9.774 1.00 65.12 90 GLU A C 1
ATOM 698 O O . GLU A 1 90 ? -9.384 7.124 -9.189 1.00 65.12 90 GLU A O 1
ATOM 703 N N . ASP A 1 91 ? -8.263 5.214 -9.615 1.00 66.38 91 ASP A N 1
ATOM 704 C CA . ASP A 1 91 ? -9.125 4.348 -8.800 1.00 66.38 91 ASP A CA 1
ATOM 705 C C . ASP A 1 91 ? -9.096 4.731 -7.310 1.00 66.38 91 ASP A C 1
ATOM 707 O O . ASP A 1 91 ? -10.079 4.564 -6.595 1.00 66.38 91 ASP A O 1
ATOM 711 N N . MET A 1 92 ? -7.963 5.241 -6.813 1.00 66.94 92 MET A N 1
ATOM 712 C CA . MET A 1 92 ? -7.815 5.673 -5.413 1.00 66.94 92 MET A CA 1
ATOM 713 C C . MET A 1 92 ? -8.489 7.008 -5.109 1.00 66.94 92 MET A C 1
ATOM 715 O O . MET A 1 92 ? -8.914 7.238 -3.972 1.00 66.94 92 MET A O 1
ATOM 719 N N . ALA A 1 93 ? -8.541 7.896 -6.103 1.00 62.78 93 ALA A N 1
ATOM 720 C CA . ALA A 1 93 ? -9.121 9.228 -5.978 1.00 62.78 93 ALA A CA 1
ATOM 721 C C . ALA A 1 93 ? -10.653 9.218 -6.093 1.00 62.78 93 ALA A C 1
ATOM 723 O O . ALA A 1 93 ? -11.297 10.148 -5.609 1.00 62.78 93 ALA A O 1
ATOM 724 N N . SER A 1 94 ? -11.225 8.175 -6.699 1.00 58.88 94 SER A N 1
ATOM 725 C CA . SER A 1 94 ? -12.656 8.090 -6.989 1.00 58.88 94 SER A CA 1
ATOM 726 C C . SER A 1 94 ? -13.371 7.242 -5.925 1.00 58.88 94 SER A C 1
ATOM 728 O O . SER A 1 94 ? -13.114 6.040 -5.827 1.00 58.88 94 SER A O 1
ATOM 730 N N . PRO A 1 95 ? -14.269 7.819 -5.106 1.00 55.88 95 PRO A N 1
ATOM 731 C CA . PRO A 1 95 ? -15.029 7.062 -4.110 1.00 55.88 95 PRO A CA 1
ATOM 732 C C . PRO A 1 95 ? -16.039 6.078 -4.734 1.00 55.88 95 PRO A C 1
ATOM 734 O O . PRO A 1 95 ? -16.510 5.178 -4.041 1.00 55.88 95 PRO A O 1
ATOM 737 N N . GLU A 1 96 ? -16.353 6.207 -6.030 1.00 52.28 96 GLU A N 1
ATOM 738 C CA . GLU A 1 96 ? -17.406 5.429 -6.698 1.00 52.28 96 GLU A CA 1
ATOM 739 C C . GLU A 1 96 ? -17.036 3.960 -6.994 1.00 52.28 96 GLU A C 1
ATOM 741 O O . GLU A 1 96 ? -17.922 3.112 -7.084 1.00 52.28 96 GLU A O 1
ATOM 746 N N . LEU A 1 97 ? -15.749 3.597 -7.069 1.00 52.53 97 LEU A N 1
ATOM 747 C CA . LEU A 1 97 ? -15.333 2.233 -7.452 1.00 52.53 97 LEU A CA 1
ATOM 748 C C . LEU A 1 97 ? -15.433 1.182 -6.332 1.00 52.53 97 LEU A C 1
ATOM 750 O O . LEU A 1 97 ? -15.108 0.015 -6.555 1.00 52.53 97 LEU A O 1
ATOM 754 N N . ARG A 1 98 ? -15.917 1.552 -5.138 1.00 49.78 98 ARG A N 1
ATOM 755 C CA . ARG A 1 98 ? -16.235 0.577 -4.079 1.00 49.78 98 ARG A CA 1
ATOM 756 C C . ARG A 1 98 ? -17.560 -0.153 -4.299 1.00 49.78 98 ARG A C 1
ATOM 758 O O . ARG A 1 98 ? -17.659 -1.312 -3.911 1.00 49.78 98 ARG A O 1
ATOM 765 N N . GLN A 1 99 ? -18.544 0.466 -4.957 1.00 48.06 99 GLN A N 1
ATOM 766 C CA . GLN A 1 99 ? -19.884 -0.129 -5.078 1.00 48.06 99 GLN A CA 1
ATOM 767 C C . GLN A 1 99 ? -19.932 -1.373 -5.983 1.00 48.06 99 GLN A C 1
ATOM 769 O O . GLN A 1 99 ? -20.789 -2.226 -5.799 1.00 48.06 99 GLN A O 1
ATOM 774 N N . LEU A 1 100 ? -18.968 -1.554 -6.891 1.00 47.38 100 LEU A N 1
ATOM 775 C CA . LEU A 1 100 ? -18.954 -2.689 -7.828 1.00 47.38 100 LEU A CA 1
ATOM 776 C C . LEU A 1 100 ? -18.406 -4.008 -7.252 1.00 47.38 100 LEU A C 1
ATOM 778 O O . LEU A 1 100 ? -18.407 -5.014 -7.958 1.00 47.38 100 LEU A O 1
ATOM 782 N N . ARG A 1 101 ? -17.924 -4.038 -5.999 1.00 48.31 101 ARG A N 1
ATOM 783 C CA . ARG A 1 101 ? -17.455 -5.284 -5.354 1.00 48.31 101 ARG A CA 1
ATOM 784 C C . ARG A 1 101 ? -18.363 -5.821 -4.253 1.00 48.31 101 ARG A C 1
ATOM 786 O O . ARG A 1 101 ? -18.199 -6.981 -3.891 1.00 48.31 101 ARG A O 1
ATOM 793 N N . GLU A 1 102 ? -1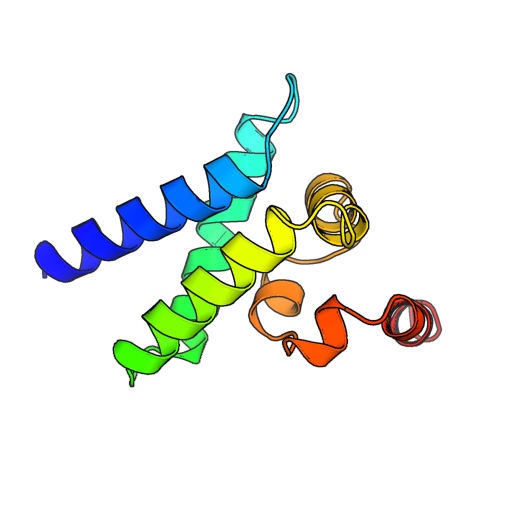9.326 -5.036 -3.774 1.00 47.12 102 GLU A N 1
ATOM 794 C CA . GLU A 1 102 ? -20.360 -5.536 -2.855 1.00 47.12 102 GLU A CA 1
ATOM 795 C C . GLU A 1 102 ? -21.514 -6.234 -3.597 1.00 47.12 102 GLU A C 1
ATOM 797 O O . GLU A 1 102 ? -22.181 -7.075 -3.011 1.00 47.12 102 GLU A O 1
ATOM 802 N N . GLU A 1 103 ? -21.707 -5.984 -4.898 1.00 44.28 103 GLU A N 1
ATOM 803 C CA . GLU A 1 103 ? -22.818 -6.570 -5.674 1.00 44.28 103 GLU A CA 1
ATOM 804 C C 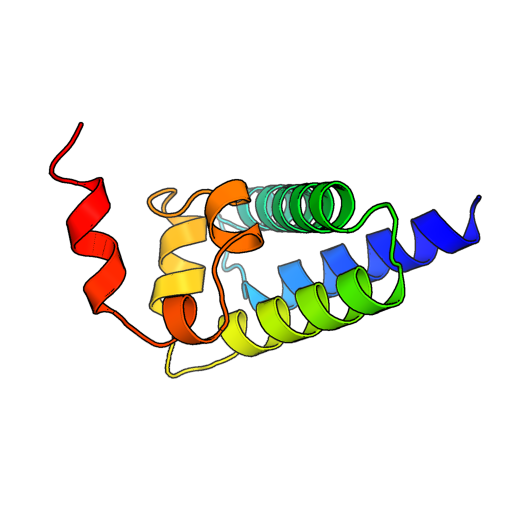. GLU A 1 103 ? -22.572 -8.018 -6.161 1.00 44.28 103 GLU A C 1
ATOM 806 O O . GLU A 1 103 ? -23.425 -8.604 -6.824 1.00 44.28 103 GLU A O 1
ATOM 811 N N . PHE A 1 104 ? -21.422 -8.620 -5.825 1.00 45.12 104 PHE A N 1
ATOM 812 C CA . PHE A 1 104 ? -21.056 -9.989 -6.232 1.00 45.12 104 PHE A CA 1
ATOM 813 C C . PHE A 1 104 ? -20.535 -10.888 -5.088 1.00 45.12 104 PHE A C 1
ATOM 815 O O . PHE A 1 104 ? -19.873 -11.888 -5.374 1.00 45.12 104 PHE A O 1
ATOM 822 N N . SER A 1 105 ? -20.803 -10.566 -3.813 1.00 42.75 105 SER A N 1
ATOM 823 C CA . SER A 1 105 ? -20.639 -11.526 -2.695 1.00 42.75 105 SER A CA 1
ATOM 824 C C . SER A 1 105 ? -21.962 -12.141 -2.267 1.00 42.75 105 SER A C 1
ATOM 826 O O . SER A 1 105 ? -22.938 -11.377 -2.119 1.00 42.75 105 SER A O 1
#

pLDDT: mean 81.39, std 14.29, range [42.75, 94.62]

InterPro domains:
  IPR003618 Transcription elongation factor S-II, central domain [PF07500] (4-104)
  IPR003618 Transcription elongation factor S-II, central domain [PS51321] (7-105)
  IPR003618 Transcription elongation factor S-II, central domain [SM00510] (5-103)
  IPR036575 Transcription elongation factor S-II, central domain superfamily [G3DSA:1.10.472.30] (1-95)
  IPR036575 Transcription elongation factor S-II, central domain superfamily [SSF46942] (3-96)